Protein AF-R7Q024-F1 (afdb_monomer_lite)

Foldseek 3Di:
DPVQQVVVVVVVDDLLRSLQQDWAADPPPRDTGGNLCQCVAVCPPPLVLLVLNQWGADNPPRDIDGCCRRPSDPDPVSSSVSSVVSSVVSVVVCVVVVNDRPPD

Sequence (104 aa):
MNGFFEAMRAKGFSNCTTASVRKLTCPDCGFQFSLVYARAVACQGCSEACRGCPKVRCARCDNEFFLDRSPDVEDKIQERTLADHICRIVNDHHESKGIEIANR

Radius of gyration: 13.66 Å; chains: 1; bounding box: 33×23×42 Å

Structure (mmCIF, N/CA/C/O backbone):
data_AF-R7Q024-F1
#
_entry.id   AF-R7Q024-F1
#
loop_
_atom_site.group_PDB
_atom_site.id
_atom_site.type_symbol
_atom_site.label_atom_id
_atom_site.label_alt_id
_atom_site.label_comp_id
_atom_site.label_asym_id
_atom_site.label_entity_id
_atom_site.label_seq_id
_atom_site.pdbx_PDB_ins_code
_atom_site.Cartn_x
_atom_site.Cartn_y
_atom_site.Cartn_z
_atom_site.occupancy
_atom_site.B_iso_or_equiv
_atom_site.auth_seq_id
_atom_site.auth_comp_id
_atom_site.auth_asym_id
_atom_site.auth_atom_id
_atom_site.pdbx_PDB_model_num
ATOM 1 N N . MET A 1 1 ? -0.072 2.105 24.077 1.00 47.31 1 MET A N 1
ATOM 2 C CA . MET A 1 1 ? 1.190 1.826 23.357 1.00 47.31 1 MET A CA 1
ATOM 3 C C . MET A 1 1 ? 0.995 0.569 22.524 1.00 47.31 1 MET A C 1
ATOM 5 O O . MET A 1 1 ? 0.631 -0.461 23.080 1.00 47.31 1 MET A O 1
ATOM 9 N N . ASN A 1 2 ? 1.116 0.669 21.196 1.00 70.44 2 ASN A N 1
ATOM 10 C CA . ASN A 1 2 ? 0.945 -0.471 20.291 1.00 70.44 2 ASN A CA 1
ATOM 11 C C . ASN A 1 2 ? 2.164 -1.397 20.415 1.00 70.44 2 ASN A C 1
ATOM 13 O O . ASN A 1 2 ? 3.151 -1.191 19.711 1.00 70.44 2 ASN A O 1
ATOM 17 N N . GLY A 1 3 ? 2.088 -2.436 21.256 1.00 86.44 3 GLY A N 1
ATOM 18 C CA . GLY A 1 3 ? 3.179 -3.410 21.439 1.00 86.44 3 GLY A CA 1
ATOM 19 C C . GLY A 1 3 ? 3.664 -4.054 20.130 1.00 86.44 3 GLY A C 1
ATOM 20 O O . GLY A 1 3 ? 4.813 -4.469 20.022 1.00 86.44 3 GLY A O 1
ATOM 21 N N . PHE A 1 4 ? 2.825 -4.048 19.088 1.00 85.88 4 PHE A N 1
ATOM 22 C CA . PHE A 1 4 ? 3.217 -4.419 17.730 1.00 85.88 4 PHE A CA 1
ATOM 23 C C . PHE A 1 4 ? 4.325 -3.521 17.148 1.00 85.88 4 PHE A C 1
ATOM 25 O O . PHE A 1 4 ? 5.309 -4.035 16.624 1.00 85.88 4 PHE A O 1
ATOM 32 N N . PHE A 1 5 ? 4.209 -2.194 17.264 1.00 89.88 5 PHE A N 1
ATOM 33 C CA . PHE A 1 5 ? 5.221 -1.264 16.748 1.00 89.88 5 PHE A CA 1
ATOM 34 C C . PHE A 1 5 ? 6.528 -1.354 17.529 1.00 89.88 5 PHE A C 1
ATOM 36 O O . PHE A 1 5 ? 7.597 -1.304 16.930 1.00 89.88 5 PHE A O 1
ATOM 43 N N . GLU A 1 6 ? 6.462 -1.539 18.847 1.00 92.31 6 GLU A N 1
ATOM 44 C CA . GLU A 1 6 ? 7.651 -1.739 19.682 1.00 92.31 6 GLU A CA 1
ATOM 45 C C . GLU A 1 6 ? 8.384 -3.032 19.310 1.00 92.31 6 GLU A C 1
ATOM 47 O O . GLU A 1 6 ? 9.598 -3.016 19.098 1.00 92.31 6 GLU A O 1
ATOM 52 N N . ALA A 1 7 ? 7.643 -4.131 19.135 1.00 92.56 7 ALA A N 1
ATOM 53 C CA . ALA A 1 7 ? 8.203 -5.407 18.705 1.00 92.56 7 ALA A CA 1
ATOM 54 C C . ALA A 1 7 ? 8.862 -5.313 17.320 1.00 92.56 7 ALA A C 1
ATOM 56 O O . ALA A 1 7 ? 9.960 -5.832 17.121 1.00 92.56 7 ALA A O 1
ATOM 57 N N . MET A 1 8 ? 8.230 -4.622 16.368 1.00 93.75 8 MET A N 1
ATOM 58 C CA . MET A 1 8 ? 8.770 -4.447 15.015 1.00 93.75 8 MET A CA 1
ATOM 59 C C . MET A 1 8 ? 9.977 -3.502 15.005 1.00 93.75 8 MET A C 1
ATOM 61 O O . MET A 1 8 ? 10.989 -3.793 14.365 1.00 93.75 8 MET A O 1
ATOM 65 N N . ARG A 1 9 ? 9.942 -2.429 15.799 1.00 94.06 9 ARG A N 1
ATOM 66 C CA . ARG A 1 9 ? 11.083 -1.528 15.990 1.00 94.06 9 ARG A CA 1
ATOM 67 C C . ARG A 1 9 ? 12.290 -2.255 16.584 1.00 94.06 9 ARG A C 1
ATOM 69 O O . ARG A 1 9 ? 13.405 -2.034 16.121 1.00 94.06 9 ARG A O 1
ATOM 76 N N . ALA A 1 10 ? 12.085 -3.171 17.535 1.00 94.00 10 ALA A N 1
ATOM 77 C CA . ALA A 1 10 ? 13.151 -4.013 18.090 1.00 94.00 10 ALA A CA 1
ATOM 78 C C . ALA A 1 10 ? 13.791 -4.954 17.049 1.00 94.00 10 ALA A C 1
ATOM 80 O O . ALA A 1 10 ? 14.912 -5.422 17.238 1.00 94.00 10 ALA A O 1
ATOM 81 N N . LYS A 1 11 ? 13.100 -5.217 15.935 1.00 94.12 11 LYS A N 1
ATOM 82 C CA . LYS A 1 11 ? 13.610 -5.966 14.777 1.00 94.12 11 LYS A CA 1
ATOM 83 C C . LYS A 1 11 ? 14.194 -5.064 13.681 1.00 94.12 11 LYS A C 1
ATOM 85 O O . LYS A 1 11 ? 14.548 -5.565 12.620 1.00 94.12 11 LYS A O 1
ATOM 90 N N . GLY A 1 12 ? 14.303 -3.757 13.927 1.00 93.56 12 GLY A N 1
ATOM 91 C CA . GLY A 1 12 ? 14.868 -2.786 12.987 1.00 93.56 12 GLY A CA 1
ATOM 92 C C . GLY A 1 12 ? 13.879 -2.242 11.953 1.00 93.56 12 GLY A C 1
ATOM 93 O O . GLY A 1 12 ? 14.293 -1.526 11.044 1.00 93.56 12 GLY A O 1
ATOM 94 N N . PHE A 1 13 ? 12.580 -2.538 12.070 1.00 93.69 13 PHE A N 1
ATOM 95 C CA . PHE A 1 13 ? 11.580 -1.969 11.167 1.00 93.69 13 PHE A CA 1
ATOM 96 C C . PHE A 1 13 ? 11.270 -0.515 11.530 1.00 93.69 13 PHE A C 1
ATOM 98 O O . PHE A 1 13 ? 11.064 -0.169 12.695 1.00 93.69 13 PHE A O 1
ATOM 105 N N . SER A 1 14 ? 11.175 0.339 10.509 1.00 93.94 14 SER A N 1
ATOM 106 C CA . SER A 1 14 ? 10.653 1.697 10.676 1.00 93.94 14 SER A CA 1
ATOM 107 C C . SER A 1 14 ? 9.139 1.679 10.935 1.00 93.94 14 SER A C 1
ATOM 109 O O . SER A 1 14 ? 8.455 0.704 10.607 1.00 93.94 14 SER A O 1
ATOM 111 N N . ASN A 1 15 ? 8.585 2.776 11.465 1.00 92.69 15 ASN A N 1
ATOM 112 C CA . ASN A 1 15 ? 7.135 2.902 11.662 1.00 92.69 15 ASN A CA 1
ATOM 113 C C . ASN A 1 15 ? 6.372 2.787 10.331 1.00 92.69 15 ASN A C 1
ATOM 115 O O . ASN A 1 15 ? 5.375 2.076 10.262 1.00 92.69 15 ASN A O 1
ATOM 119 N N . CYS A 1 16 ? 6.873 3.410 9.259 1.00 92.94 16 CYS A N 1
ATOM 120 C CA . CYS A 1 16 ? 6.233 3.347 7.941 1.00 92.94 16 CYS A CA 1
ATOM 121 C C . CYS A 1 16 ? 6.282 1.934 7.351 1.00 92.94 16 CYS A C 1
ATOM 123 O O . CYS A 1 16 ? 5.303 1.467 6.770 1.00 92.94 16 CYS A O 1
ATOM 125 N N . THR A 1 17 ? 7.395 1.221 7.541 1.00 94.25 17 THR A N 1
ATOM 126 C CA . THR A 1 17 ? 7.517 -0.171 7.088 1.00 94.25 17 THR A CA 1
ATOM 127 C C . THR A 1 17 ? 6.573 -1.071 7.874 1.00 94.25 17 THR A C 1
ATOM 129 O O . THR A 1 17 ? 5.887 -1.900 7.285 1.00 94.25 17 THR A O 1
ATOM 132 N N . THR A 1 18 ? 6.480 -0.857 9.187 1.00 94.75 18 THR A N 1
ATOM 133 C CA . THR A 1 18 ? 5.557 -1.577 10.071 1.00 94.75 18 THR A CA 1
ATOM 134 C C . THR A 1 18 ? 4.102 -1.364 9.649 1.00 94.75 18 THR A C 1
ATOM 136 O O . THR A 1 18 ? 3.379 -2.341 9.469 1.00 94.75 18 THR A O 1
ATOM 139 N N . ALA A 1 19 ? 3.696 -0.116 9.401 1.00 93.56 19 ALA A N 1
ATOM 140 C CA . ALA A 1 19 ? 2.363 0.218 8.895 1.00 93.56 19 ALA A CA 1
ATOM 141 C C . ALA A 1 19 ? 2.095 -0.394 7.507 1.00 93.56 19 ALA A C 1
ATOM 143 O O . ALA A 1 19 ? 1.015 -0.913 7.239 1.00 93.56 19 ALA A O 1
ATOM 144 N N . SER A 1 20 ? 3.104 -0.425 6.632 1.00 93.75 20 SER A N 1
ATOM 145 C CA . SER A 1 20 ? 2.981 -0.989 5.279 1.00 93.75 20 SER A CA 1
ATOM 146 C C . SER A 1 20 ? 2.730 -2.502 5.267 1.00 93.75 20 SER A C 1
ATOM 148 O O . 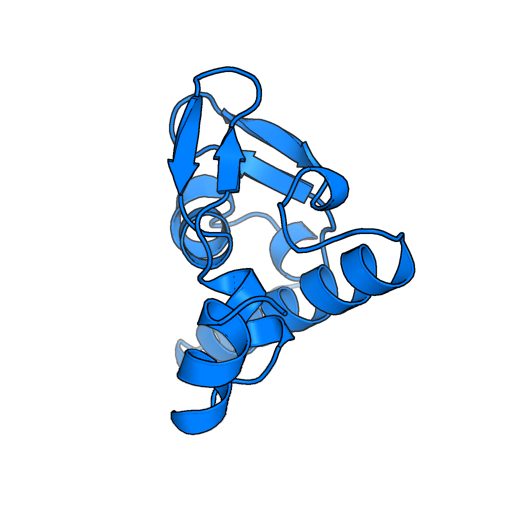SER A 1 20 ? 2.059 -3.015 4.366 1.00 93.75 20 SER A O 1
ATOM 150 N N . VAL A 1 21 ? 3.269 -3.232 6.250 1.00 93.75 21 VAL A N 1
ATOM 151 C CA . VAL A 1 21 ? 3.089 -4.690 6.377 1.00 93.75 21 VAL A CA 1
ATOM 152 C C . VAL A 1 21 ? 1.927 -5.076 7.293 1.00 93.75 21 VAL A C 1
ATOM 154 O O . VAL A 1 21 ? 1.506 -6.236 7.278 1.00 93.75 21 VAL A O 1
ATOM 157 N N . ARG A 1 22 ? 1.380 -4.133 8.072 1.00 92.25 22 ARG A N 1
ATOM 158 C CA . ARG A 1 22 ? 0.209 -4.377 8.916 1.00 92.25 22 ARG A CA 1
ATOM 159 C C . ARG A 1 22 ? -1.011 -4.680 8.044 1.00 92.25 22 ARG A C 1
ATOM 161 O O . ARG A 1 22 ? -1.186 -4.128 6.958 1.00 92.25 22 ARG A O 1
ATOM 168 N N . LYS A 1 23 ? -1.858 -5.599 8.516 1.00 93.62 23 LYS A N 1
ATOM 169 C CA . LYS A 1 23 ? -3.107 -5.940 7.831 1.00 93.62 23 LYS A CA 1
ATOM 170 C C . LYS A 1 23 ? -4.115 -4.802 7.984 1.00 93.62 23 LYS A C 1
ATOM 172 O O . LYS A 1 23 ? -4.433 -4.407 9.104 1.00 93.62 23 LYS A O 1
ATOM 177 N N . LEU A 1 24 ? -4.649 -4.346 6.861 1.00 93.69 24 LEU A N 1
ATOM 178 C CA . LEU A 1 24 ? -5.824 -3.491 6.758 1.00 93.69 24 LEU A CA 1
ATOM 179 C C . LEU A 1 24 ? -7.007 -4.311 6.229 1.00 93.69 24 LEU A C 1
ATOM 181 O O . LEU A 1 24 ? -6.824 -5.359 5.605 1.00 93.69 24 LEU A O 1
ATOM 185 N N . THR A 1 25 ? -8.223 -3.849 6.510 1.00 95.81 25 THR A N 1
ATOM 186 C CA . THR A 1 25 ? -9.461 -4.546 6.135 1.00 95.81 25 THR A CA 1
ATOM 187 C C . THR A 1 25 ? -10.176 -3.758 5.048 1.00 95.81 25 THR A C 1
ATOM 189 O O . THR A 1 25 ? -10.369 -2.553 5.190 1.00 95.81 25 THR A O 1
ATOM 192 N N . CYS A 1 26 ? -10.578 -4.426 3.965 1.00 96.19 26 CYS A N 1
ATOM 193 C CA . CYS A 1 26 ? -11.421 -3.810 2.945 1.00 96.19 26 CYS A CA 1
ATOM 194 C C . CYS A 1 26 ? -12.767 -3.388 3.560 1.00 96.19 26 CYS A C 1
ATOM 196 O O . CYS A 1 26 ? -13.440 -4.253 4.127 1.00 96.19 26 CYS A O 1
ATOM 198 N N . PRO A 1 27 ? -13.202 -2.124 3.405 1.00 95.69 27 PRO A N 1
ATOM 199 C CA . PRO A 1 27 ? -14.476 -1.658 3.952 1.00 95.69 27 PRO A CA 1
ATOM 200 C C . PRO A 1 27 ? -15.699 -2.240 3.228 1.00 95.69 27 PRO A C 1
ATOM 202 O O . PRO A 1 27 ? -16.801 -2.150 3.751 1.00 95.69 27 PRO A O 1
ATOM 205 N N . ASP A 1 28 ? -15.504 -2.824 2.043 1.00 96.75 28 ASP A N 1
ATOM 206 C CA . ASP A 1 28 ? -16.580 -3.360 1.207 1.00 96.75 28 ASP A CA 1
ATOM 207 C C . ASP A 1 28 ? -16.763 -4.876 1.408 1.00 96.75 28 ASP A C 1
ATOM 209 O O . ASP A 1 28 ? -17.803 -5.333 1.869 1.00 96.75 28 ASP A O 1
ATOM 213 N N . CYS A 1 29 ? -15.713 -5.670 1.163 1.00 96.88 29 CYS A N 1
ATOM 214 C CA . CYS A 1 29 ? -15.800 -7.138 1.214 1.00 96.88 29 CYS A CA 1
ATOM 215 C C . CYS A 1 29 ? -15.181 -7.795 2.465 1.00 96.88 29 CYS A C 1
ATOM 217 O O . CYS A 1 29 ? -15.114 -9.026 2.547 1.00 96.88 29 CYS A O 1
ATOM 219 N N . GLY A 1 30 ? -14.630 -7.008 3.399 1.00 96.38 30 GLY A N 1
ATOM 220 C CA . GLY A 1 30 ? -14.001 -7.503 4.632 1.00 96.38 30 GLY A CA 1
ATOM 221 C C . GLY A 1 30 ? -12.674 -8.257 4.451 1.00 96.38 30 GLY A C 1
ATOM 222 O O . GLY A 1 30 ? -12.126 -8.785 5.417 1.00 96.38 30 GLY A O 1
ATOM 223 N N . PHE A 1 31 ? -12.129 -8.333 3.232 1.00 97.12 31 PHE A N 1
ATOM 224 C CA . PHE A 1 31 ? -10.854 -9.008 2.979 1.00 97.12 31 PHE A CA 1
ATOM 225 C C . PHE A 1 31 ? -9.697 -8.302 3.696 1.00 97.12 31 PHE A C 1
ATOM 227 O O . PHE A 1 31 ? -9.559 -7.082 3.594 1.00 97.12 31 PHE A O 1
ATOM 234 N N . GLN A 1 32 ? -8.858 -9.071 4.393 1.00 96.44 32 GLN A N 1
ATOM 235 C CA . GLN A 1 32 ? -7.701 -8.560 5.128 1.00 96.44 32 GLN A CA 1
ATOM 236 C C . GLN A 1 32 ? -6.410 -8.784 4.345 1.00 96.44 32 GLN A C 1
ATOM 238 O O . GLN A 1 32 ? -6.081 -9.914 3.988 1.00 96.44 32 GLN A O 1
ATOM 243 N N . PHE A 1 33 ? -5.651 -7.718 4.122 1.00 96.12 33 PHE A N 1
ATOM 244 C CA . PHE A 1 33 ? -4.404 -7.746 3.356 1.00 96.12 33 PHE A CA 1
ATOM 245 C C . PHE A 1 33 ? -3.467 -6.628 3.825 1.00 96.12 33 PHE A C 1
ATOM 247 O O . PHE A 1 33 ? -3.887 -5.743 4.559 1.00 96.12 33 PHE A O 1
ATOM 254 N N . SER A 1 34 ? -2.187 -6.672 3.457 1.00 95.12 34 SER A N 1
ATOM 255 C CA . SER A 1 34 ? -1.246 -5.579 3.745 1.00 95.12 34 SER A CA 1
ATOM 256 C C . SER A 1 34 ? -1.179 -4.584 2.588 1.00 95.12 34 SER A C 1
ATOM 258 O O . SER A 1 34 ? -1.512 -4.917 1.447 1.00 95.12 34 SER A O 1
ATOM 260 N N . LEU A 1 35 ? -0.692 -3.371 2.851 1.00 94.75 35 LEU A N 1
ATOM 261 C CA . LEU A 1 35 ? -0.483 -2.382 1.794 1.00 94.75 35 LEU A CA 1
ATOM 262 C C . LEU A 1 35 ? 0.547 -2.866 0.761 1.00 94.75 35 LEU A C 1
ATOM 264 O O . LEU A 1 35 ? 0.341 -2.690 -0.438 1.00 94.75 35 LEU A O 1
ATOM 268 N N . VAL A 1 36 ? 1.606 -3.550 1.207 1.00 94.62 36 VAL A N 1
ATOM 269 C CA . VAL A 1 36 ? 2.582 -4.197 0.309 1.00 94.62 36 VAL A CA 1
ATOM 270 C C . VAL A 1 36 ? 1.895 -5.195 -0.629 1.00 94.62 36 VAL A C 1
ATOM 272 O O . VAL A 1 36 ? 2.135 -5.164 -1.834 1.00 94.62 36 VAL A O 1
ATOM 275 N N . TYR A 1 37 ? 0.999 -6.039 -0.105 1.00 95.12 37 TYR A N 1
ATOM 276 C CA . TYR A 1 37 ? 0.252 -7.002 -0.919 1.00 95.12 37 TYR A CA 1
ATOM 277 C C . TYR A 1 37 ? -0.638 -6.302 -1.952 1.00 95.12 37 TYR A C 1
ATOM 279 O O . TYR A 1 37 ? -0.650 -6.678 -3.122 1.00 95.12 37 TYR A O 1
ATOM 287 N N . ALA A 1 38 ? -1.345 -5.247 -1.542 1.00 94.94 38 ALA A N 1
ATOM 288 C CA . ALA A 1 38 ? -2.170 -4.461 -2.452 1.00 94.94 38 ALA A CA 1
ATOM 289 C C . ALA A 1 38 ? -1.349 -3.873 -3.604 1.00 94.94 38 ALA A C 1
ATOM 291 O O . ALA A 1 38 ? -1.761 -3.965 -4.756 1.00 94.94 38 ALA A O 1
ATOM 292 N N . ARG A 1 39 ? -0.166 -3.318 -3.306 1.00 93.25 39 ARG A N 1
ATOM 293 C CA . ARG A 1 39 ? 0.726 -2.754 -4.326 1.00 93.25 39 ARG A CA 1
ATOM 294 C C . ARG A 1 39 ? 1.243 -3.797 -5.302 1.00 93.25 39 ARG A C 1
ATOM 296 O O . ARG A 1 39 ? 1.237 -3.541 -6.500 1.00 93.25 39 ARG A O 1
ATOM 303 N N . ALA A 1 40 ? 1.658 -4.948 -4.785 1.00 91.81 40 ALA A N 1
ATOM 304 C CA . ALA A 1 40 ? 2.228 -6.016 -5.592 1.00 91.81 40 ALA A CA 1
ATOM 305 C C . ALA A 1 40 ? 1.190 -6.730 -6.471 1.00 91.81 40 ALA A C 1
ATOM 307 O O . ALA A 1 40 ? 1.545 -7.201 -7.542 1.00 91.81 40 ALA A O 1
ATOM 308 N N . VAL A 1 41 ? -0.069 -6.824 -6.026 1.00 93.19 41 VAL A N 1
ATOM 309 C CA . VAL A 1 41 ? -1.101 -7.624 -6.705 1.00 93.19 41 VAL A CA 1
ATOM 310 C C . VAL A 1 41 ? -2.164 -6.745 -7.359 1.00 93.19 41 VAL A C 1
ATOM 312 O O . VAL A 1 41 ? -2.329 -6.772 -8.572 1.00 93.19 41 VAL A O 1
ATOM 315 N N . ALA A 1 42 ? -2.886 -5.946 -6.571 1.00 94.00 42 ALA A N 1
ATOM 316 C CA . ALA A 1 42 ? -4.044 -5.195 -7.059 1.00 94.00 42 ALA A CA 1
ATOM 317 C C . ALA A 1 42 ? -3.659 -3.919 -7.821 1.00 94.00 42 ALA A C 1
ATOM 319 O O . ALA A 1 42 ? -4.341 -3.525 -8.762 1.00 94.00 42 ALA A O 1
ATOM 320 N N . CYS A 1 43 ? -2.573 -3.255 -7.416 1.00 92.38 43 CYS A N 1
ATOM 321 C CA . CYS A 1 43 ? -2.089 -2.035 -8.064 1.00 92.38 43 CYS A CA 1
ATOM 322 C C . CYS A 1 43 ? -1.005 -2.298 -9.120 1.00 92.38 43 CYS A C 1
ATOM 324 O O . CYS A 1 43 ? -0.398 -1.338 -9.601 1.00 92.38 43 CYS A O 1
ATOM 326 N N . GLN A 1 44 ? -0.733 -3.558 -9.469 1.00 88.31 44 GLN A N 1
ATOM 327 C CA . GLN A 1 44 ? 0.295 -3.886 -10.452 1.00 88.31 44 GLN A CA 1
ATOM 328 C C . GLN A 1 44 ? -0.028 -3.215 -11.798 1.00 88.31 44 GLN A C 1
ATOM 330 O O . GLN A 1 44 ? -1.138 -3.331 -12.310 1.00 88.31 44 GLN A O 1
ATOM 335 N N . GLY A 1 45 ? 0.939 -2.487 -12.362 1.00 84.69 45 GLY A N 1
ATOM 336 C CA . GLY A 1 45 ? 0.771 -1.757 -13.626 1.00 84.69 45 GLY A CA 1
ATOM 337 C C . GLY A 1 45 ? 0.054 -0.404 -13.518 1.00 84.69 45 GLY A C 1
ATOM 338 O O . GLY A 1 45 ? -0.071 0.292 -14.521 1.00 84.69 45 GLY A O 1
ATOM 339 N N . CYS A 1 46 ? -0.388 0.013 -12.328 1.00 88.69 46 CYS A N 1
ATOM 340 C CA . CYS A 1 46 ? -0.954 1.346 -12.132 1.00 88.69 46 CYS A CA 1
ATOM 341 C C . CYS A 1 46 ? 0.158 2.407 -12.066 1.00 88.69 46 CYS A C 1
ATOM 343 O O . CYS A 1 46 ? 1.004 2.370 -11.169 1.00 88.69 46 CYS A O 1
ATOM 345 N N . SER A 1 47 ? 0.132 3.390 -12.973 1.00 87.38 47 SER A N 1
ATOM 346 C CA . SER A 1 47 ? 1.101 4.499 -12.991 1.00 87.38 47 SER A CA 1
ATOM 347 C C . SER A 1 47 ? 1.075 5.312 -11.696 1.00 87.38 47 SER A C 1
ATOM 349 O O . SER A 1 47 ? 2.119 5.691 -11.172 1.00 87.38 47 SER A O 1
ATOM 351 N N . GLU A 1 48 ? -0.114 5.519 -11.129 1.00 90.56 48 GLU A N 1
ATOM 352 C CA . GLU A 1 48 ? -0.290 6.307 -9.908 1.00 90.56 48 GLU A CA 1
ATOM 353 C C . GLU A 1 48 ? 0.326 5.615 -8.688 1.00 90.56 48 GLU A C 1
ATOM 355 O O . GLU A 1 48 ? 0.865 6.276 -7.797 1.00 90.56 48 GLU A O 1
ATOM 360 N N . ALA A 1 49 ? 0.327 4.277 -8.650 1.00 89.31 49 ALA A N 1
ATOM 361 C CA . ALA A 1 49 ? 0.962 3.520 -7.571 1.00 89.31 49 ALA A CA 1
ATOM 362 C C . ALA A 1 49 ? 2.477 3.785 -7.481 1.00 89.31 49 ALA A C 1
ATOM 364 O O . ALA A 1 49 ? 3.045 3.693 -6.393 1.00 89.31 49 ALA A O 1
ATOM 365 N N . CYS A 1 50 ? 3.097 4.181 -8.596 1.00 89.06 50 CYS A N 1
ATOM 366 C CA . CYS A 1 50 ? 4.509 4.548 -8.693 1.00 89.06 50 CYS A CA 1
ATOM 367 C C . CYS A 1 50 ? 4.767 6.054 -8.476 1.00 89.06 50 CYS A C 1
ATOM 369 O O . CYS A 1 50 ? 5.919 6.488 -8.500 1.00 89.06 50 CYS A O 1
ATOM 371 N N . ARG A 1 51 ? 3.709 6.848 -8.248 1.00 91.19 51 ARG A N 1
ATOM 372 C CA . ARG A 1 51 ? 3.727 8.317 -8.099 1.00 91.19 51 ARG A CA 1
ATOM 373 C C . ARG A 1 51 ? 3.156 8.799 -6.757 1.00 91.19 51 ARG A C 1
ATOM 375 O O . ARG A 1 51 ? 2.667 9.919 -6.634 1.00 91.19 51 ARG A O 1
ATOM 382 N N . GLY A 1 52 ? 3.205 7.954 -5.728 1.00 91.75 52 GLY A N 1
ATOM 383 C CA . GLY A 1 52 ? 2.754 8.325 -4.381 1.00 91.75 52 GLY A CA 1
ATOM 384 C C . GLY A 1 52 ? 1.232 8.336 -4.227 1.00 91.75 52 GLY A C 1
ATOM 385 O O . GLY A 1 52 ? 0.690 9.184 -3.519 1.00 91.75 52 GLY A O 1
ATOM 386 N N . CYS A 1 53 ? 0.525 7.417 -4.895 1.00 94.81 53 CYS A N 1
ATOM 387 C CA . CYS A 1 53 ? -0.927 7.281 -4.769 1.00 94.81 53 CYS A CA 1
ATOM 388 C C . CYS A 1 53 ? -1.355 7.071 -3.299 1.00 94.81 53 CYS A C 1
ATOM 390 O O . CYS A 1 53 ? -0.960 6.072 -2.695 1.00 94.81 53 CYS A O 1
ATOM 392 N N . PRO A 1 54 ? -2.225 7.924 -2.725 1.00 95.31 54 PRO A N 1
ATOM 393 C CA . PRO A 1 54 ? -2.728 7.761 -1.357 1.00 95.31 54 PRO A CA 1
ATOM 394 C C . PRO A 1 54 ? -3.884 6.751 -1.249 1.00 95.31 54 PRO A C 1
ATOM 396 O O . PRO A 1 54 ? -4.494 6.618 -0.194 1.00 95.31 54 PRO A O 1
ATOM 399 N N . LYS A 1 55 ? -4.215 6.044 -2.337 1.00 95.38 55 LYS A N 1
ATOM 400 C CA . LYS A 1 55 ? -5.256 5.013 -2.361 1.00 95.38 55 LYS A CA 1
ATOM 401 C C . LYS A 1 55 ? -4.664 3.612 -2.319 1.00 95.38 55 LYS A C 1
ATOM 403 O O . LYS A 1 55 ? -3.535 3.366 -2.761 1.00 95.38 55 LYS A O 1
ATOM 408 N N . VAL A 1 56 ? -5.484 2.681 -1.857 1.00 95.31 56 VAL A N 1
ATOM 409 C CA . VAL A 1 56 ? -5.258 1.244 -1.873 1.00 95.31 56 VAL A CA 1
ATOM 410 C C . VAL A 1 56 ? -6.417 0.558 -2.600 1.00 95.31 56 VAL A C 1
ATOM 412 O O . VAL A 1 56 ? -7.576 0.928 -2.422 1.00 95.31 56 VAL A O 1
ATOM 415 N N . ARG A 1 57 ? -6.100 -0.440 -3.431 1.00 95.62 57 ARG A N 1
ATOM 416 C CA . ARG A 1 57 ? -7.078 -1.254 -4.166 1.00 95.62 57 ARG A CA 1
ATOM 417 C C . ARG A 1 57 ? -7.166 -2.643 -3.546 1.00 95.62 57 ARG A C 1
ATOM 419 O O . ARG A 1 57 ? -6.142 -3.276 -3.282 1.00 95.62 57 ARG A O 1
ATOM 426 N N . CYS A 1 58 ? -8.378 -3.126 -3.291 1.00 96.44 58 CYS A N 1
ATOM 427 C CA . CYS A 1 58 ? -8.590 -4.468 -2.760 1.00 96.44 58 CYS A CA 1
ATOM 428 C C . CYS A 1 58 ? -8.399 -5.533 -3.848 1.00 96.44 58 CYS A C 1
ATOM 430 O O . CYS A 1 58 ? -9.116 -5.532 -4.839 1.00 96.44 58 CYS A O 1
ATOM 432 N N . ALA A 1 59 ? -7.530 -6.519 -3.614 1.00 94.00 59 ALA A N 1
ATOM 433 C CA . ALA A 1 59 ? -7.297 -7.622 -4.557 1.00 94.00 59 ALA A CA 1
ATOM 434 C C . ALA A 1 59 ? -8.465 -8.626 -4.689 1.00 94.00 59 ALA A C 1
ATOM 436 O O . ALA A 1 59 ? -8.367 -9.565 -5.471 1.00 94.00 59 ALA A O 1
ATOM 437 N N . ARG A 1 60 ? -9.530 -8.489 -3.881 1.00 96.50 60 ARG A N 1
ATOM 438 C CA . ARG A 1 60 ? -10.685 -9.405 -3.883 1.00 96.50 60 ARG A CA 1
ATOM 439 C C . ARG A 1 60 ? -11.911 -8.834 -4.595 1.00 96.50 60 ARG A C 1
ATOM 441 O O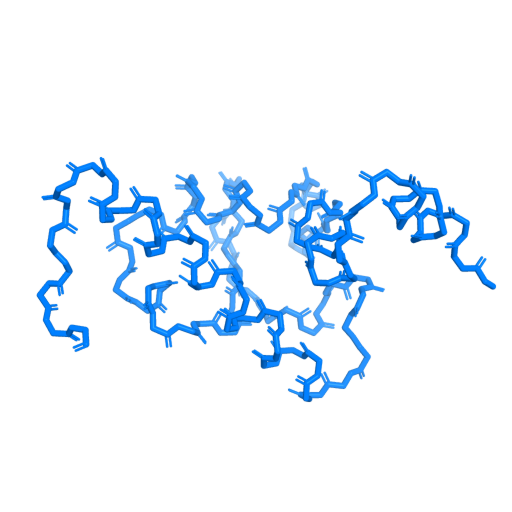 . ARG A 1 60 ? -12.579 -9.572 -5.304 1.00 96.50 60 ARG A O 1
ATOM 448 N N . CYS A 1 61 ? -12.238 -7.567 -4.347 1.00 96.62 61 CYS A N 1
ATOM 449 C CA . CYS A 1 61 ? -13.461 -6.919 -4.846 1.00 96.62 61 CYS A CA 1
ATOM 450 C C . CYS A 1 61 ? -13.187 -5.665 -5.685 1.00 96.62 61 CYS A C 1
ATOM 452 O O . CYS A 1 61 ? -14.125 -4.968 -6.045 1.00 96.62 61 CYS A O 1
ATOM 454 N N . ASP A 1 62 ? -11.915 -5.339 -5.933 1.00 95.25 62 ASP A N 1
ATOM 455 C CA . ASP A 1 62 ? -11.474 -4.147 -6.666 1.00 95.25 62 ASP A CA 1
ATOM 456 C C . ASP A 1 62 ? -11.869 -2.786 -6.080 1.00 95.25 62 ASP A C 1
ATOM 458 O O . ASP A 1 62 ? -11.494 -1.758 -6.639 1.00 95.25 62 ASP A O 1
ATOM 462 N N . ASN A 1 63 ? -12.522 -2.745 -4.915 1.00 96.44 63 ASN A N 1
ATOM 463 C CA . ASN A 1 63 ? -12.824 -1.486 -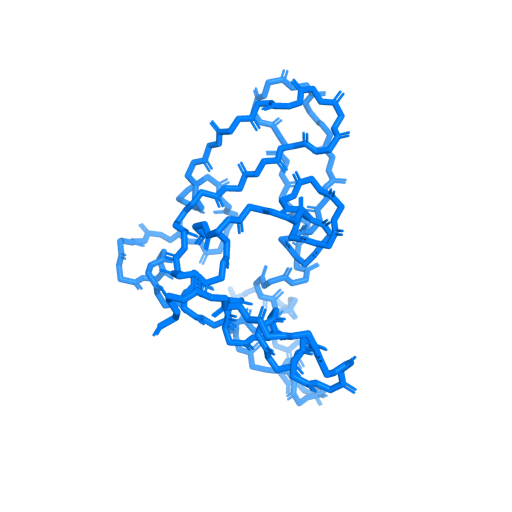4.245 1.00 96.44 63 ASN A CA 1
ATOM 464 C C . ASN A 1 63 ? -11.539 -0.687 -3.946 1.00 96.44 63 ASN A C 1
ATOM 466 O O . ASN A 1 63 ? -10.593 -1.212 -3.341 1.00 96.44 63 ASN A O 1
ATOM 470 N N . GLU A 1 64 ? -11.536 0.587 -4.338 1.00 95.94 64 GLU A N 1
ATOM 471 C CA . GLU A 1 64 ? -10.460 1.543 -4.091 1.00 95.94 64 GLU A CA 1
ATOM 472 C C . GLU A 1 64 ? -10.846 2.506 -2.971 1.00 95.94 64 GLU A C 1
ATOM 474 O O . GLU A 1 64 ? -11.901 3.137 -2.998 1.00 95.94 64 GLU A O 1
ATOM 479 N N . PHE A 1 65 ? -9.967 2.661 -1.989 1.00 95.88 65 PHE A N 1
ATOM 480 C CA . PHE A 1 65 ? -10.207 3.535 -0.847 1.00 95.88 65 PHE A CA 1
ATOM 481 C C . PHE A 1 65 ? -8.911 4.184 -0.366 1.00 95.88 65 PHE A C 1
ATOM 483 O O . PHE A 1 65 ? -7.813 3.773 -0.738 1.00 95.88 65 PHE A O 1
ATOM 490 N N . PHE A 1 66 ? -9.042 5.245 0.422 1.00 95.56 66 PHE A N 1
ATOM 491 C CA . PHE A 1 66 ? -7.911 6.006 0.942 1.00 95.56 66 PHE A CA 1
ATOM 492 C C . PHE A 1 66 ? -7.186 5.264 2.069 1.00 95.56 66 PHE A C 1
ATOM 494 O O . PHE A 1 66 ? -7.770 4.447 2.788 1.00 95.56 66 PHE A O 1
ATOM 501 N N . LEU A 1 67 ? -5.890 5.545 2.212 1.00 94.50 67 LEU A N 1
ATOM 502 C CA . LEU A 1 67 ? -5.057 4.987 3.277 1.00 94.50 67 LEU A CA 1
ATOM 503 C C . LEU A 1 67 ? -5.459 5.505 4.663 1.00 94.50 67 LEU A C 1
ATOM 505 O O . LEU A 1 67 ? -5.120 4.859 5.651 1.00 94.50 67 LEU A O 1
ATOM 509 N N . ASP A 1 68 ? -6.237 6.586 4.744 1.00 92.19 68 ASP A N 1
ATOM 510 C CA . ASP A 1 68 ? -6.903 7.035 5.978 1.00 92.19 68 ASP A CA 1
ATOM 511 C C . ASP A 1 68 ? -7.856 5.999 6.609 1.00 92.19 68 ASP A C 1
ATOM 513 O O . ASP A 1 68 ? -8.232 6.118 7.771 1.00 92.19 68 ASP A O 1
ATOM 517 N N . ARG A 1 69 ? -8.218 4.936 5.879 1.00 88.88 69 ARG A N 1
ATOM 518 C CA . ARG A 1 69 ? -8.949 3.781 6.426 1.00 88.88 69 ARG A CA 1
ATOM 519 C C . ARG A 1 69 ? -8.044 2.717 7.042 1.00 88.88 69 ARG A C 1
ATOM 521 O O . ARG A 1 69 ? -8.546 1.721 7.563 1.00 88.88 69 ARG A O 1
ATOM 528 N N . SER A 1 70 ? -6.726 2.875 6.949 1.00 87.06 70 SER A N 1
ATOM 529 C CA . SER A 1 70 ? -5.774 1.971 7.589 1.00 87.06 70 SER A CA 1
ATOM 530 C C . SER A 1 70 ? -5.680 2.264 9.094 1.00 87.06 70 SER A C 1
ATOM 532 O O . SER A 1 70 ? -5.838 3.407 9.511 1.00 87.06 70 SER A O 1
ATOM 534 N N . PRO A 1 71 ? -5.411 1.252 9.936 1.00 86.38 71 PRO A N 1
ATOM 535 C CA . PRO A 1 71 ? -5.384 1.421 11.391 1.00 86.38 71 PRO A CA 1
ATOM 536 C C . PRO A 1 71 ? -4.222 2.284 11.912 1.00 86.38 71 PRO A C 1
ATOM 538 O O . PRO A 1 71 ? -4.175 2.555 13.108 1.00 86.38 71 PRO A O 1
ATOM 541 N N . ASP A 1 72 ? -3.271 2.654 11.051 1.00 87.88 72 ASP A N 1
ATOM 542 C CA . ASP A 1 72 ? -2.034 3.352 11.416 1.00 87.88 72 ASP A CA 1
ATOM 543 C C . ASP A 1 72 ? -1.977 4.794 10.882 1.00 87.88 72 ASP A C 1
ATOM 545 O O . ASP A 1 72 ? -0.942 5.448 11.008 1.00 87.88 72 ASP A O 1
ATOM 549 N N . VAL A 1 73 ? -3.052 5.270 10.246 1.00 91.50 73 VAL A N 1
ATOM 550 C CA . VAL A 1 73 ? -3.144 6.613 9.665 1.00 91.50 73 VAL A CA 1
ATOM 551 C C . VAL A 1 73 ? -4.246 7.384 10.382 1.00 91.50 73 VAL A C 1
ATOM 553 O O . VAL A 1 73 ? -5.428 7.096 10.226 1.00 91.50 73 VAL A O 1
ATOM 556 N N . GLU A 1 74 ? -3.840 8.375 11.164 1.00 91.25 74 GLU A N 1
ATOM 557 C CA . GLU A 1 74 ? -4.714 9.256 11.941 1.00 91.25 74 GLU A CA 1
ATOM 558 C C . GLU A 1 74 ? -4.920 10.610 11.247 1.00 91.25 74 GLU A C 1
ATOM 560 O O . GLU A 1 74 ? -5.964 11.242 11.404 1.00 91.25 74 GLU A O 1
ATOM 565 N N . ASP A 1 75 ? -3.941 11.052 10.453 1.00 93.56 75 ASP A N 1
ATOM 566 C CA . ASP A 1 75 ? -3.955 12.354 9.793 1.00 93.56 75 ASP A CA 1
ATOM 567 C C . ASP A 1 75 ? -3.476 12.303 8.328 1.00 93.56 75 ASP A C 1
ATOM 569 O O . ASP A 1 75 ? -2.931 11.312 7.830 1.00 93.56 75 ASP A O 1
ATOM 573 N N . LYS A 1 76 ? -3.686 13.412 7.606 1.00 93.00 76 LYS A N 1
ATOM 574 C CA . LYS A 1 76 ? -3.323 13.534 6.185 1.00 93.00 76 LYS A CA 1
ATOM 575 C C . LYS A 1 76 ? -1.812 13.571 5.934 1.00 93.00 76 LYS A C 1
ATOM 577 O O . LYS A 1 76 ? -1.370 13.215 4.841 1.00 93.00 76 LYS A O 1
ATOM 582 N N . ILE A 1 77 ? -1.013 13.967 6.922 1.00 94.44 77 ILE A N 1
ATOM 583 C CA . ILE A 1 77 ? 0.451 13.978 6.830 1.00 94.44 77 ILE A CA 1
ATOM 584 C C . ILE A 1 77 ? 0.972 12.539 6.903 1.00 94.44 77 ILE A C 1
ATOM 586 O O . ILE A 1 77 ? 1.815 12.146 6.095 1.00 94.44 77 ILE A O 1
ATOM 590 N N . GLN A 1 78 ? 0.434 11.727 7.811 1.00 94.06 78 GLN A N 1
ATOM 591 C CA . GLN A 1 78 ? 0.720 10.301 7.933 1.00 94.06 78 GLN A CA 1
ATOM 592 C C . GLN A 1 78 ? 0.271 9.536 6.690 1.00 94.06 78 GLN A C 1
ATOM 594 O O . GLN A 1 78 ? 1.042 8.728 6.171 1.00 94.06 78 GLN A O 1
ATOM 599 N N . GLU A 1 79 ? -0.921 9.839 6.163 1.00 95.31 79 GLU A N 1
ATOM 600 C CA . GLU A 1 79 ? -1.408 9.277 4.899 1.00 95.31 79 GLU A CA 1
ATOM 601 C C . GLU A 1 79 ? -0.392 9.506 3.775 1.00 95.31 79 GLU A C 1
ATOM 603 O O . GLU A 1 79 ? 0.022 8.563 3.093 1.00 95.31 79 GLU A O 1
ATOM 608 N N . ARG A 1 80 ? 0.051 10.759 3.612 1.00 95.44 80 ARG A N 1
ATOM 609 C CA . ARG A 1 80 ? 1.013 11.120 2.573 1.00 95.44 80 ARG A CA 1
ATOM 610 C C . ARG A 1 80 ? 2.373 10.464 2.796 1.00 95.44 80 ARG A C 1
ATOM 612 O O . ARG A 1 80 ? 2.935 9.901 1.863 1.00 95.44 80 ARG A O 1
ATOM 619 N N . THR A 1 81 ? 2.863 10.473 4.033 1.00 95.75 81 THR A N 1
ATOM 620 C CA . THR A 1 81 ? 4.147 9.863 4.410 1.00 95.75 81 THR A CA 1
ATOM 621 C C . THR A 1 81 ? 4.159 8.362 4.114 1.00 95.75 81 THR A C 1
ATOM 623 O O . THR A 1 81 ? 5.134 7.842 3.568 1.00 95.75 81 THR A O 1
ATOM 626 N N . LEU A 1 82 ? 3.067 7.656 4.421 1.00 95.06 82 LEU A N 1
ATOM 627 C CA . LEU A 1 82 ? 2.924 6.231 4.129 1.00 95.06 82 LEU A CA 1
ATOM 628 C C . LEU A 1 82 ? 2.839 5.965 2.619 1.00 95.06 82 LEU A C 1
ATOM 630 O O . LEU A 1 82 ? 3.481 5.036 2.125 1.00 95.06 82 LEU A O 1
ATOM 634 N N . ALA A 1 83 ? 2.086 6.790 1.884 1.00 95.50 83 ALA A N 1
ATOM 635 C CA . ALA A 1 83 ? 1.971 6.701 0.430 1.00 95.50 83 ALA A CA 1
ATOM 636 C C . ALA A 1 83 ? 3.328 6.894 -0.271 1.00 95.50 83 ALA A C 1
ATOM 638 O O . ALA A 1 83 ? 3.678 6.120 -1.164 1.00 95.50 83 ALA A O 1
ATOM 639 N N . ASP A 1 84 ? 4.116 7.877 0.167 1.00 95.75 84 ASP A N 1
ATOM 640 C CA . ASP A 1 84 ? 5.450 8.145 -0.373 1.00 95.75 84 ASP A CA 1
ATOM 641 C C . ASP A 1 84 ? 6.443 7.031 0.007 1.00 95.75 84 ASP A C 1
ATOM 643 O O . ASP A 1 84 ? 7.219 6.576 -0.838 1.00 95.75 84 ASP A O 1
ATOM 647 N N . HIS A 1 85 ? 6.375 6.507 1.240 1.00 95.50 85 HIS A N 1
ATOM 648 C CA . HIS A 1 85 ? 7.206 5.378 1.673 1.00 95.50 85 HIS A CA 1
ATOM 649 C C . HIS A 1 85 ? 6.972 4.124 0.824 1.00 95.50 85 HIS A C 1
ATOM 651 O O . HIS A 1 85 ? 7.928 3.526 0.328 1.00 95.50 85 HIS A O 1
ATOM 657 N N . ILE A 1 86 ? 5.710 3.725 0.628 1.00 94.44 86 ILE A N 1
ATOM 658 C CA . ILE A 1 86 ? 5.408 2.531 -0.165 1.00 94.44 86 ILE A CA 1
ATOM 659 C C . ILE A 1 86 ? 5.730 2.743 -1.648 1.00 94.44 86 ILE A C 1
ATOM 661 O O . ILE A 1 86 ? 6.214 1.825 -2.303 1.00 94.44 86 ILE A O 1
ATOM 665 N N . CYS A 1 87 ? 5.513 3.953 -2.169 1.00 94.62 87 CYS A N 1
ATOM 666 C CA . CYS A 1 87 ? 5.883 4.329 -3.529 1.00 94.62 87 CYS A CA 1
ATOM 667 C C . CYS A 1 87 ? 7.386 4.145 -3.765 1.00 94.62 87 CYS A C 1
ATOM 669 O O . CYS A 1 87 ? 7.787 3.562 -4.772 1.00 94.62 87 CYS A O 1
ATOM 671 N N . ARG A 1 88 ? 8.224 4.574 -2.813 1.00 94.31 88 ARG A N 1
ATOM 672 C CA . ARG A 1 88 ? 9.669 4.343 -2.874 1.00 94.31 88 ARG A CA 1
ATOM 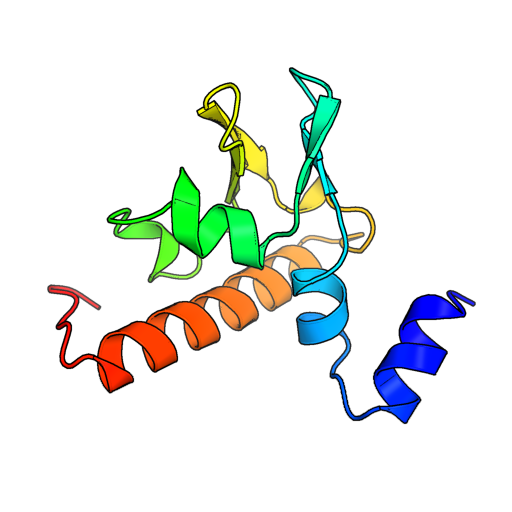673 C C . ARG A 1 88 ? 9.997 2.853 -2.955 1.00 94.31 88 ARG A C 1
ATOM 675 O O . ARG A 1 88 ? 10.714 2.461 -3.859 1.00 94.31 88 ARG A O 1
ATOM 682 N N . ILE A 1 89 ? 9.407 2.021 -2.096 1.00 93.56 89 ILE A N 1
ATOM 683 C CA . ILE A 1 89 ? 9.643 0.565 -2.107 1.00 93.56 89 ILE A CA 1
ATOM 684 C C . ILE A 1 89 ? 9.254 -0.066 -3.452 1.00 93.56 89 ILE A C 1
ATOM 686 O O . ILE A 1 89 ? 9.996 -0.885 -3.991 1.00 93.56 89 ILE A O 1
ATOM 690 N N . VAL A 1 90 ? 8.088 0.297 -3.993 1.00 91.50 90 VAL A N 1
ATOM 691 C CA . VAL A 1 90 ? 7.613 -0.212 -5.291 1.00 91.50 90 VAL A CA 1
ATOM 692 C C . VAL A 1 90 ? 8.569 0.188 -6.409 1.00 91.50 90 VAL A C 1
ATOM 694 O O . VAL A 1 90 ? 8.901 -0.629 -7.264 1.00 91.50 90 VAL A O 1
ATOM 697 N N . ASN A 1 91 ? 9.045 1.428 -6.385 1.00 91.44 91 ASN A N 1
ATOM 698 C CA . ASN A 1 91 ? 9.971 1.910 -7.390 1.00 91.44 91 ASN A CA 1
ATOM 699 C C . ASN A 1 91 ? 11.360 1.272 -7.274 1.00 91.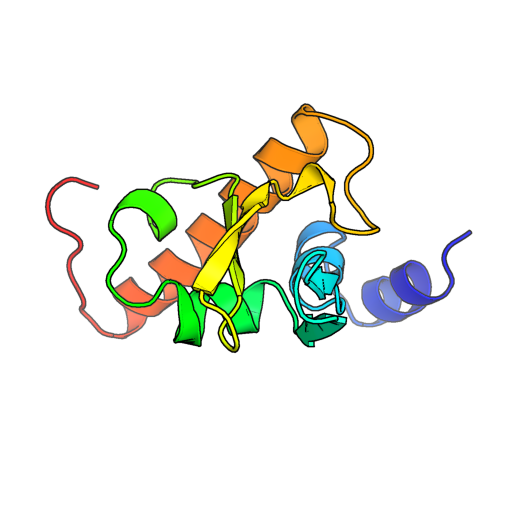44 91 ASN A C 1
ATOM 701 O O . ASN A 1 91 ? 11.872 0.812 -8.287 1.00 91.44 91 ASN A O 1
ATOM 705 N N . ASP A 1 92 ? 11.924 1.162 -6.068 1.00 92.12 92 ASP A N 1
ATOM 706 C CA . ASP A 1 92 ? 13.196 0.466 -5.824 1.00 92.12 92 ASP A CA 1
ATOM 707 C C . ASP A 1 92 ? 13.107 -0.989 -6.339 1.00 92.12 92 ASP A C 1
ATOM 709 O O . ASP A 1 92 ? 14.037 -1.526 -6.946 1.00 92.12 92 ASP A O 1
ATOM 713 N N . HIS A 1 93 ? 11.944 -1.630 -6.166 1.00 90.69 93 HIS A N 1
ATOM 714 C CA . HIS A 1 93 ? 11.677 -2.958 -6.710 1.00 90.69 93 HIS A CA 1
ATOM 715 C C . HIS A 1 93 ? 11.653 -2.984 -8.247 1.00 90.69 93 HIS A C 1
ATOM 717 O O . HIS A 1 93 ? 12.247 -3.881 -8.848 1.00 90.69 93 HIS A O 1
ATOM 723 N N . HIS A 1 94 ? 10.981 -2.028 -8.892 1.00 89.12 94 HIS A N 1
ATOM 724 C CA . HIS A 1 94 ? 10.954 -1.916 -10.353 1.00 89.12 94 HIS A CA 1
ATOM 725 C C . HIS A 1 94 ? 12.346 -1.647 -10.935 1.00 89.12 94 HIS A C 1
ATOM 727 O O . HIS A 1 94 ? 12.750 -2.336 -11.872 1.00 89.12 94 HIS A O 1
ATOM 733 N N . GLU A 1 95 ? 13.113 -0.743 -10.325 1.00 90.12 95 GLU A N 1
ATOM 734 C CA . GLU A 1 95 ? 14.501 -0.452 -10.699 1.00 90.12 95 GLU A CA 1
ATOM 735 C C . GLU A 1 95 ? 15.382 -1.700 -10.591 1.00 90.12 95 GLU A C 1
ATOM 737 O O . GLU A 1 95 ? 16.110 -2.021 -11.529 1.00 90.12 95 GLU A O 1
ATOM 742 N N . SER A 1 96 ? 15.251 -2.479 -9.508 1.00 91.69 96 SER A N 1
ATOM 743 C CA . SER A 1 96 ? 16.009 -3.731 -9.334 1.00 91.69 96 SER A CA 1
ATOM 744 C C . SER A 1 96 ? 15.725 -4.784 -10.415 1.00 91.69 96 SER A C 1
ATOM 746 O O . SER A 1 96 ? 16.527 -5.691 -10.628 1.00 91.69 96 SER A O 1
ATOM 748 N N . LYS A 1 97 ? 14.585 -4.660 -11.107 1.00 89.38 97 LYS A N 1
ATOM 749 C CA . LYS A 1 97 ? 14.160 -5.524 -12.214 1.00 89.38 97 LYS A CA 1
ATOM 750 C C . LYS A 1 97 ? 14.419 -4.915 -13.596 1.00 89.38 97 LYS A C 1
ATOM 752 O O . LYS A 1 97 ? 14.064 -5.544 -14.589 1.00 89.38 97 LYS A O 1
ATOM 757 N N . GLY A 1 98 ? 14.996 -3.714 -13.674 1.00 88.19 98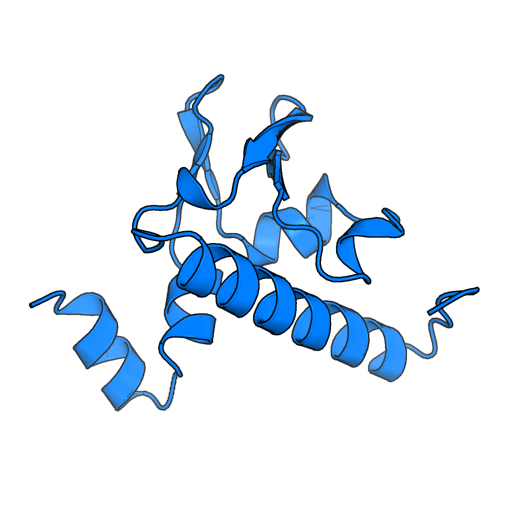 GLY A N 1
ATOM 758 C CA . GLY A 1 98 ? 15.194 -2.990 -14.933 1.00 88.19 98 GLY A CA 1
ATOM 759 C C . GLY A 1 98 ? 13.891 -2.511 -15.582 1.00 88.19 98 GLY A C 1
ATOM 760 O O . GLY A 1 98 ? 13.842 -2.326 -16.794 1.00 88.19 98 GLY A O 1
ATOM 761 N N . ILE A 1 99 ? 12.817 -2.355 -14.801 1.00 85.19 99 ILE A N 1
ATOM 762 C CA . ILE A 1 99 ? 11.532 -1.859 -15.296 1.00 85.19 99 ILE A CA 1
ATOM 763 C C . ILE A 1 99 ? 11.564 -0.331 -15.261 1.00 85.19 99 ILE A C 1
ATOM 765 O O . ILE A 1 99 ? 11.536 0.274 -14.189 1.00 85.19 99 ILE A O 1
ATOM 769 N N . GLU A 1 100 ? 11.579 0.291 -16.437 1.00 77.12 100 GLU A N 1
ATOM 770 C CA . GLU A 1 100 ? 11.473 1.742 -16.565 1.00 77.12 100 GLU A CA 1
ATOM 771 C C . GLU A 1 100 ? 10.007 2.183 -16.519 1.00 77.12 100 GLU A C 1
ATOM 773 O O . GLU A 1 100 ? 9.172 1.760 -17.322 1.00 77.12 100 GLU A O 1
ATOM 778 N N . ILE A 1 101 ? 9.682 3.064 -15.574 1.00 72.31 101 ILE A N 1
ATOM 779 C CA . ILE A 1 101 ? 8.370 3.708 -15.515 1.00 72.31 101 ILE A CA 1
ATOM 780 C C . ILE A 1 101 ? 8.452 4.980 -16.357 1.00 72.31 101 ILE A C 1
ATOM 782 O O . ILE A 1 101 ? 8.992 5.995 -15.915 1.00 72.31 101 ILE A O 1
ATOM 786 N N . ALA A 1 102 ? 7.919 4.930 -17.578 1.00 60.81 102 ALA A N 1
ATOM 787 C CA . ALA A 1 102 ? 7.839 6.103 -18.439 1.00 60.81 102 ALA A CA 1
ATOM 788 C C . ALA A 1 102 ? 7.021 7.212 -17.747 1.00 60.81 102 ALA A C 1
ATOM 790 O O . ALA A 1 102 ? 5.886 6.979 -17.324 1.00 60.81 102 ALA A O 1
ATOM 791 N N . ASN A 1 103 ? 7.579 8.427 -17.680 1.00 58.69 103 ASN A N 1
ATOM 792 C CA . ASN A 1 103 ? 7.001 9.614 -17.028 1.00 58.69 103 ASN A CA 1
ATOM 793 C C . ASN A 1 103 ? 7.031 9.602 -15.484 1.00 58.69 103 ASN A C 1
ATOM 795 O O . ASN A 1 103 ? 6.065 10.041 -14.852 1.00 58.69 103 ASN A O 1
ATOM 799 N N . ARG A 1 104 ? 8.085 9.066 -14.868 1.00 58.84 104 ARG A N 1
ATOM 800 C CA . ARG A 1 104 ? 8.322 9.216 -13.426 1.00 58.84 104 ARG A CA 1
ATOM 801 C C . ARG A 1 104 ? 8.835 10.607 -13.065 1.00 58.84 104 ARG A C 1
ATOM 803 O O . ARG A 1 104 ? 9.633 11.153 -13.855 1.00 58.84 104 ARG A O 1
#

pLDDT: mean 91.07, std 8.27, range [47.31, 97.12]

Secondary structure (DSSP, 8-state):
--HHHHHHHHTT--HHHHHHHSEEE-TTT--EEEHHHIIIIITTT-TGGGTT--EEE-TTT--EEEGGGSTT--SHHHHHHHHHHHHHHHHHHHHHTT---TT-